Protein AF-A0A1V6IUD1-F1 (afdb_monomer_lite)

Foldseek 3Di:
DDDDDDPDDDDALVRLVVVLVVLVVVLVVQVVDPDHDPVVSVVSVVVSVVSVLVSLVRCCVVCVVVLVVVDPDPVSNVVSVVVNPD

pLDDT: mean 79.02, std 17.64, range [35.62, 98.06]

Radius of gyration: 18.4 Å; chains: 1; bounding box: 42×36×56 Å

Secondary structure (DSSP, 8-state):
---------PPPHHHHHHHHHHHHHHHHHHHTSSS--HHHHHHHHHHHHHHHHHHHHHHHHHHHHHHHHH--SHHHHHHHHHHH--

Structure (mmCIF, N/CA/C/O backbone):
data_AF-A0A1V6IUD1-F1
#
_entry.id   AF-A0A1V6IUD1-F1
#
loop_
_atom_site.group_PDB
_atom_site.id
_atom_site.type_symbol
_atom_site.label_atom_id
_atom_site.label_alt_id
_atom_site.label_comp_id
_atom_site.label_asym_id
_atom_site.label_entity_id
_atom_site.label_seq_id
_atom_site.pdbx_PDB_ins_code
_atom_site.Cartn_x
_atom_site.Cartn_y
_atom_site.Cartn_z
_atom_site.occupancy
_atom_site.B_iso_or_equiv
_atom_site.auth_seq_id
_atom_site.auth_comp_id
_atom_site.auth_asym_id
_atom_site.auth_atom_id
_atom_site.pdbx_PDB_model_num
ATOM 1 N N . MET A 1 1 ? -10.048 23.735 -33.626 1.00 38.84 1 MET A N 1
ATOM 2 C CA . MET A 1 1 ? -9.912 22.287 -33.921 1.00 38.84 1 MET A CA 1
ATOM 3 C C . MET A 1 1 ? -8.441 21.943 -33.715 1.00 38.84 1 MET A C 1
ATOM 5 O O . MET A 1 1 ? -7.632 22.623 -34.318 1.00 38.84 1 MET A O 1
ATOM 9 N N . ALA A 1 2 ? -7.992 21.049 -32.837 1.00 38.44 2 ALA A N 1
ATOM 10 C CA . ALA A 1 2 ? -8.630 19.924 -32.164 1.00 38.44 2 ALA A CA 1
ATOM 11 C C . ALA A 1 2 ? -8.291 19.894 -30.658 1.00 38.44 2 ALA A C 1
ATOM 13 O O . ALA A 1 2 ? -7.188 20.239 -30.242 1.00 38.44 2 ALA A O 1
ATOM 14 N N . THR A 1 3 ? -9.262 19.471 -29.854 1.00 41.00 3 THR A N 1
ATOM 15 C CA . THR A 1 3 ? -9.112 19.086 -28.449 1.00 41.00 3 THR A CA 1
ATOM 16 C C . THR A 1 3 ? -8.546 17.668 -28.387 1.00 41.00 3 THR A C 1
ATOM 18 O O . THR A 1 3 ? -9.246 16.733 -28.768 1.00 41.00 3 THR A O 1
ATOM 21 N N . ASN A 1 4 ? -7.324 17.484 -27.883 1.00 46.06 4 ASN A N 1
ATOM 22 C CA . ASN A 1 4 ? -6.819 16.151 -27.547 1.00 46.06 4 ASN A CA 1
ATOM 23 C C . ASN A 1 4 ? -6.953 15.933 -26.044 1.00 46.06 4 ASN A C 1
ATOM 25 O O . ASN A 1 4 ? -6.084 16.272 -25.247 1.00 46.06 4 ASN A O 1
ATOM 29 N N . ASN A 1 5 ? -8.108 15.386 -25.689 1.00 49.31 5 ASN A N 1
ATOM 30 C CA . ASN A 1 5 ? -8.358 14.753 -24.411 1.00 49.31 5 ASN A CA 1
ATOM 31 C C . ASN A 1 5 ? -7.677 13.375 -24.435 1.00 49.31 5 ASN A C 1
ATOM 33 O O . ASN A 1 5 ? -8.041 12.535 -25.256 1.00 49.31 5 ASN A O 1
ATOM 37 N N . SER A 1 6 ? -6.699 13.153 -23.557 1.00 35.62 6 SER A N 1
ATOM 38 C CA . SER A 1 6 ? -6.216 11.810 -23.235 1.00 35.62 6 SER A CA 1
ATOM 39 C C . SER A 1 6 ? -6.334 11.608 -21.729 1.00 35.62 6 SER A C 1
ATOM 41 O O . SER A 1 6 ? -5.527 12.082 -20.930 1.00 35.62 6 SER A O 1
ATOM 43 N N . LEU A 1 7 ? -7.428 10.948 -21.360 1.00 48.12 7 LEU A N 1
ATOM 44 C CA . LEU A 1 7 ? -7.683 10.357 -20.056 1.00 48.12 7 LEU A CA 1
ATOM 45 C C . LEU A 1 7 ? -6.747 9.153 -19.868 1.00 48.12 7 LEU A C 1
ATOM 47 O O . LEU A 1 7 ? -6.814 8.206 -20.645 1.00 48.12 7 LEU A O 1
ATOM 51 N N . GLY A 1 8 ? -5.912 9.167 -18.822 1.00 44.81 8 GLY A N 1
ATOM 52 C CA . GLY A 1 8 ? -5.113 7.992 -18.442 1.00 44.81 8 GLY A CA 1
ATOM 53 C C . GLY A 1 8 ? -3.899 8.260 -17.548 1.00 44.81 8 GLY A C 1
ATOM 54 O O . GLY A 1 8 ? -2.847 7.674 -17.766 1.00 44.81 8 GLY A O 1
ATOM 55 N N . GLY A 1 9 ? -3.984 9.165 -16.568 1.00 49.44 9 GLY A N 1
ATOM 56 C CA . GLY A 1 9 ? -2.840 9.473 -15.701 1.00 49.44 9 GLY A CA 1
ATOM 57 C C . GLY A 1 9 ? -2.609 8.394 -14.641 1.00 49.44 9 GLY A C 1
ATOM 58 O O . GLY A 1 9 ? -3.187 8.470 -13.555 1.00 49.44 9 GLY A O 1
ATOM 59 N N . SER A 1 10 ? -1.767 7.393 -14.911 1.00 65.62 10 SER A N 1
ATOM 60 C CA . SER A 1 10 ? -1.260 6.525 -13.844 1.00 65.62 10 SER A CA 1
ATOM 61 C C . SER A 1 10 ? -0.455 7.380 -12.861 1.00 65.62 10 SER A C 1
ATOM 63 O O . SER A 1 10 ? 0.544 7.982 -13.250 1.00 65.62 10 SER A O 1
ATOM 65 N N . ARG A 1 11 ? -0.890 7.459 -11.598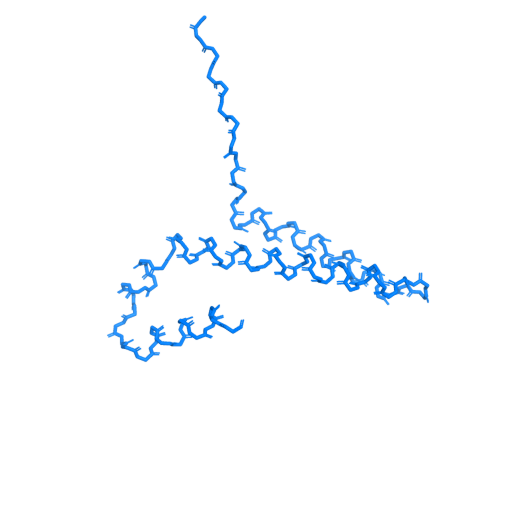 1.00 80.69 11 ARG A N 1
ATOM 66 C CA . ARG A 1 11 ? -0.163 8.197 -10.550 1.00 80.69 11 ARG A CA 1
ATOM 67 C C . ARG A 1 11 ? 1.273 7.687 -10.433 1.00 80.69 11 ARG A C 1
ATOM 69 O O . ARG A 1 11 ? 1.468 6.467 -10.433 1.00 80.69 11 ARG A O 1
ATOM 76 N N . THR A 1 12 ? 2.231 8.600 -10.271 1.00 88.50 12 THR A N 1
ATOM 77 C CA . THR A 1 12 ? 3.641 8.246 -10.043 1.00 88.50 12 THR A CA 1
ATOM 78 C C . THR A 1 12 ? 3.804 7.478 -8.721 1.00 88.50 12 THR A C 1
ATOM 80 O O . THR A 1 12 ? 2.951 7.611 -7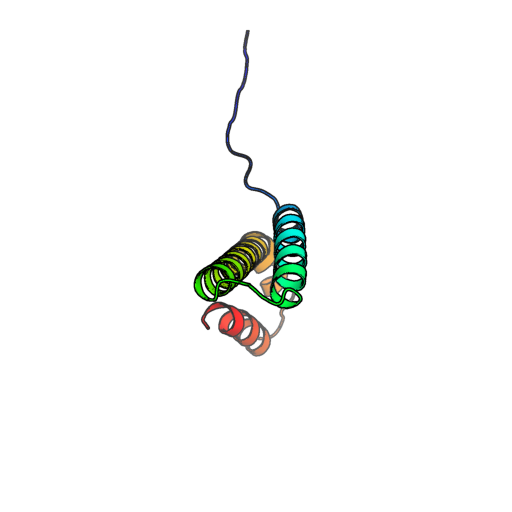.829 1.00 88.50 12 THR A O 1
ATOM 83 N N . PRO A 1 13 ? 4.887 6.694 -8.546 1.00 88.94 13 PRO A N 1
ATOM 84 C CA . PRO A 1 13 ? 5.193 6.050 -7.267 1.00 88.94 13 PRO A CA 1
ATOM 85 C C . PRO A 1 13 ? 5.170 7.036 -6.089 1.00 88.94 13 PRO A C 1
ATOM 87 O O . PRO A 1 13 ? 4.562 6.761 -5.057 1.00 88.94 13 PRO A O 1
ATOM 90 N N . GLU A 1 14 ? 5.728 8.232 -6.279 1.00 91.44 14 GLU A N 1
ATOM 91 C CA . GLU A 1 14 ? 5.736 9.307 -5.282 1.00 91.44 14 GLU A CA 1
ATOM 92 C C . GLU A 1 14 ? 4.323 9.795 -4.921 1.00 91.44 14 GLU A C 1
ATOM 94 O O . GLU A 1 14 ? 3.964 9.892 -3.747 1.00 91.44 14 GLU A O 1
ATOM 99 N N . GLN A 1 15 ? 3.466 10.036 -5.918 1.00 93.69 15 GLN A N 1
ATOM 100 C CA . GLN A 1 15 ? 2.074 10.430 -5.678 1.00 93.69 15 GLN A CA 1
ATOM 101 C C . GLN A 1 15 ? 1.294 9.351 -4.915 1.00 93.69 15 GLN A C 1
ATOM 103 O O . GLN A 1 15 ? 0.462 9.669 -4.064 1.00 93.69 15 GLN A O 1
ATOM 108 N N . ARG A 1 16 ? 1.556 8.070 -5.198 1.00 93.00 16 ARG A N 1
ATOM 109 C CA . ARG A 1 16 ? 0.954 6.946 -4.465 1.00 93.00 16 ARG A CA 1
ATOM 110 C C . ARG A 1 16 ? 1.462 6.870 -3.027 1.00 93.00 16 ARG A C 1
ATOM 112 O O . ARG A 1 16 ? 0.649 6.673 -2.128 1.00 93.00 16 ARG A O 1
ATOM 119 N N . LEU A 1 17 ? 2.755 7.096 -2.795 1.00 96.19 17 LEU A N 1
ATOM 120 C CA . LEU A 1 17 ? 3.327 7.165 -1.447 1.00 96.19 17 LEU A CA 1
ATOM 121 C C . LEU A 1 17 ? 2.677 8.273 -0.610 1.00 96.19 17 LEU A C 1
ATOM 123 O O . LEU A 1 17 ? 2.303 8.021 0.533 1.00 96.19 17 LEU A O 1
ATOM 127 N N . ASN A 1 18 ? 2.436 9.453 -1.183 1.00 97.31 18 ASN A N 1
ATOM 128 C CA . ASN A 1 18 ? 1.738 10.539 -0.483 1.00 97.31 18 ASN A CA 1
ATOM 129 C C . ASN A 1 18 ? 0.316 10.144 -0.044 1.00 97.31 18 ASN A C 1
ATOM 131 O O . ASN A 1 18 ? -0.109 10.469 1.067 1.00 97.31 18 ASN A O 1
ATOM 135 N N . ILE A 1 19 ? -0.408 9.387 -0.875 1.00 95.81 19 ILE A N 1
ATOM 136 C CA . ILE A 1 19 ? -1.727 8.841 -0.518 1.00 95.81 19 ILE A CA 1
ATOM 137 C C . ILE A 1 19 ? -1.601 7.834 0.632 1.00 95.81 19 ILE A C 1
ATOM 139 O O . ILE A 1 19 ? -2.349 7.921 1.607 1.00 95.81 19 ILE A O 1
ATOM 143 N N . ILE A 1 20 ? -0.638 6.913 0.546 1.00 97.50 20 ILE A N 1
ATOM 144 C CA . ILE A 1 20 ? -0.386 5.892 1.573 1.00 97.50 20 ILE A CA 1
ATOM 145 C C . ILE A 1 20 ? -0.028 6.543 2.914 1.00 97.50 20 ILE A C 1
ATOM 147 O O . ILE A 1 20 ? -0.536 6.126 3.951 1.00 97.50 20 ILE A O 1
ATOM 151 N N . ILE A 1 21 ? 0.774 7.610 2.914 1.00 98.06 21 ILE A N 1
ATOM 152 C CA . ILE A 1 21 ? 1.092 8.386 4.121 1.00 98.06 21 ILE A CA 1
ATOM 153 C C . ILE A 1 21 ? -0.185 8.970 4.742 1.00 98.06 21 ILE A C 1
ATOM 155 O O . ILE A 1 21 ? -0.381 8.883 5.955 1.00 98.06 21 ILE A O 1
ATOM 159 N N . GLY A 1 22 ? -1.092 9.518 3.927 1.00 97.69 22 GLY A N 1
ATOM 160 C CA . GLY A 1 22 ? -2.407 9.971 4.388 1.00 97.69 22 GLY A CA 1
ATOM 161 C C . GLY A 1 22 ? -3.225 8.849 5.039 1.00 97.69 22 GLY A C 1
ATOM 162 O O . GLY A 1 22 ? -3.781 9.037 6.123 1.00 97.69 22 GLY A O 1
ATOM 163 N N . GLN A 1 23 ? -3.239 7.663 4.424 1.00 96.75 23 GLN A N 1
ATOM 164 C CA . GLN A 1 23 ? -3.913 6.475 4.960 1.00 96.75 23 GLN A CA 1
ATOM 165 C C . GLN A 1 23 ? -3.289 6.002 6.281 1.00 96.75 23 GLN A C 1
ATOM 167 O O . GLN A 1 23 ? -4.019 5.740 7.233 1.00 96.75 23 GLN A O 1
ATOM 172 N N . LEU A 1 24 ? -1.956 5.960 6.382 1.00 97.69 24 LEU A N 1
ATOM 173 C CA . LEU A 1 24 ? -1.227 5.604 7.606 1.00 97.69 24 LEU A CA 1
ATOM 174 C C . LEU A 1 24 ? -1.497 6.597 8.745 1.00 97.69 24 LEU A C 1
ATOM 176 O O . LEU A 1 24 ? -1.686 6.193 9.893 1.00 97.69 24 LEU A O 1
ATOM 180 N N . ASN A 1 25 ? -1.578 7.892 8.437 1.00 97.38 25 ASN A N 1
ATOM 181 C CA . ASN A 1 25 ? -1.963 8.910 9.413 1.00 97.38 25 ASN A CA 1
ATOM 182 C C . ASN A 1 25 ? -3.406 8.712 9.906 1.00 97.38 25 ASN A C 1
ATOM 184 O O . ASN A 1 25 ? -3.673 8.867 11.098 1.00 97.38 25 ASN A O 1
ATOM 188 N N . GLY A 1 26 ? -4.333 8.344 9.015 1.00 94.75 26 GLY A N 1
ATOM 189 C CA . GLY A 1 26 ? -5.704 7.974 9.382 1.00 94.75 26 GLY A CA 1
ATOM 190 C C . GLY A 1 26 ? -5.763 6.714 10.251 1.00 94.75 26 GLY A C 1
ATOM 191 O O . GLY A 1 26 ? -6.446 6.698 11.277 1.00 94.75 26 GLY A O 1
ATOM 192 N N . LEU A 1 27 ? -4.977 5.696 9.898 1.00 95.06 27 LEU A N 1
ATOM 193 C CA . LEU A 1 27 ? -4.851 4.451 10.651 1.00 95.06 27 LEU A CA 1
ATOM 194 C C . LEU A 1 27 ? -4.341 4.710 12.077 1.00 95.06 27 LEU A C 1
ATOM 196 O O . LEU A 1 27 ? -4.939 4.244 13.044 1.00 95.06 27 LEU A O 1
ATOM 200 N N . LYS A 1 28 ? -3.289 5.528 12.222 1.00 95.50 28 LYS A N 1
ATOM 201 C CA . LYS A 1 28 ? -2.740 5.934 13.526 1.00 95.50 28 LYS A CA 1
ATOM 202 C C . LYS A 1 28 ? -3.792 6.611 14.408 1.00 95.50 28 LYS A C 1
ATOM 204 O O . LYS A 1 28 ? -3.878 6.301 15.593 1.00 95.50 28 LYS A O 1
ATOM 209 N N . LYS A 1 29 ? -4.600 7.513 13.837 1.00 94.12 29 LYS A N 1
ATOM 210 C CA . LYS A 1 29 ? -5.707 8.163 14.562 1.00 94.12 29 LYS A CA 1
ATOM 211 C C . LYS A 1 29 ? -6.761 7.144 14.993 1.00 94.12 29 LYS A C 1
ATOM 213 O O . LYS A 1 29 ? -7.170 7.168 16.147 1.00 94.12 29 LYS A O 1
ATOM 218 N N . THR A 1 30 ? -7.138 6.228 14.104 1.00 91.56 30 THR A N 1
ATOM 219 C CA . THR A 1 30 ? -8.148 5.190 14.372 1.00 91.56 30 THR A CA 1
ATOM 220 C C . THR A 1 30 ? -7.743 4.301 15.549 1.00 91.56 30 THR A C 1
ATOM 222 O O . THR A 1 30 ? -8.533 4.089 16.459 1.00 91.56 30 THR A O 1
ATOM 225 N N . ILE A 1 31 ? -6.483 3.854 15.592 1.00 92.31 31 ILE A N 1
ATOM 226 C CA . ILE A 1 31 ? -5.961 3.010 16.682 1.00 92.31 31 ILE A CA 1
ATOM 227 C C . ILE A 1 31 ? -5.933 3.757 18.027 1.00 92.31 31 ILE A C 1
ATOM 229 O O . ILE A 1 31 ? -6.074 3.139 19.077 1.00 92.31 31 ILE A O 1
ATOM 233 N N . SER A 1 32 ? -5.755 5.082 18.013 1.00 91.38 32 SER A N 1
ATOM 234 C CA . SER A 1 32 ? -5.759 5.899 19.236 1.00 91.38 32 SER A CA 1
ATOM 235 C C . SER A 1 32 ? -7.157 6.180 19.805 1.00 91.38 32 SER A C 1
ATOM 237 O O . SER A 1 32 ? -7.270 6.721 20.902 1.00 91.38 32 SER A O 1
ATOM 239 N N . GLN A 1 33 ? -8.219 5.839 19.071 1.00 91.56 33 GLN A N 1
ATOM 240 C CA . GLN A 1 33 ? -9.603 5.996 19.518 1.00 91.56 33 GLN A CA 1
ATOM 241 C C . GLN A 1 33 ? -10.048 4.766 20.317 1.00 91.56 33 GLN A C 1
ATOM 243 O O . GLN A 1 33 ? -9.642 3.645 20.032 1.00 91.56 33 GLN A O 1
ATOM 248 N N . SER A 1 34 ? -10.917 4.963 21.308 1.00 79.44 34 SER A N 1
ATOM 249 C CA . SER A 1 34 ? -11.428 3.881 22.161 1.00 79.44 34 SER A CA 1
ATOM 250 C C . SER A 1 34 ? -12.477 2.991 21.482 1.00 79.44 34 SER A C 1
ATOM 252 O O . SER A 1 34 ? -12.651 1.854 21.904 1.00 79.44 34 SER A O 1
ATOM 254 N N . ASN A 1 35 ? -13.143 3.479 20.427 1.00 83.81 35 ASN A N 1
ATOM 255 C CA . ASN A 1 35 ? -14.274 2.809 19.771 1.00 83.81 35 ASN A CA 1
ATOM 256 C C . ASN A 1 35 ? -14.068 2.714 18.247 1.00 83.81 35 ASN A C 1
ATOM 258 O O . ASN A 1 35 ? -14.729 3.424 17.488 1.00 83.81 35 ASN A O 1
ATOM 262 N N . TYR A 1 36 ? -13.140 1.873 17.789 1.00 86.38 36 TYR A N 1
ATOM 263 C CA . TYR A 1 36 ? -12.998 1.560 16.363 1.00 86.38 36 TYR A CA 1
ATOM 264 C C . TYR A 1 36 ? -13.565 0.177 16.034 1.00 86.38 36 TYR A C 1
ATOM 266 O O . TYR A 1 36 ? -13.464 -0.766 16.815 1.00 86.38 36 TYR A O 1
ATOM 274 N N . GLU A 1 37 ? -14.100 0.040 14.823 1.00 91.25 37 GLU A N 1
ATOM 275 C CA . GLU A 1 37 ? -14.559 -1.244 14.297 1.00 91.25 37 GLU A CA 1
ATOM 276 C C . GLU A 1 37 ? -13.372 -2.056 13.756 1.00 91.25 37 GLU A C 1
ATOM 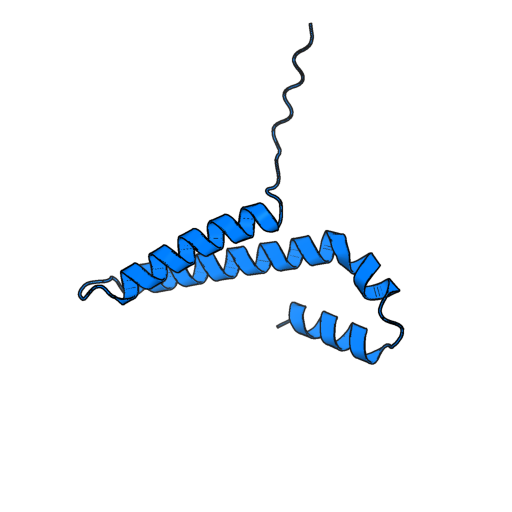278 O O . GLU A 1 37 ? -12.675 -1.625 12.830 1.00 91.25 37 GLU A O 1
ATOM 283 N N . CYS A 1 38 ? -13.151 -3.261 14.292 1.00 92.06 38 CYS A N 1
ATOM 284 C CA . CYS A 1 38 ? -12.052 -4.143 13.873 1.00 92.06 38 CYS A CA 1
ATOM 285 C C . CYS A 1 38 ? -12.059 -4.430 12.361 1.00 92.06 38 CYS A C 1
ATOM 287 O O . CYS A 1 38 ? -11.005 -4.469 11.723 1.00 92.06 38 CYS A O 1
ATOM 289 N N . SER A 1 39 ? -13.240 -4.601 11.763 1.00 94.00 39 SER A N 1
ATOM 290 C CA . SER A 1 39 ? -13.395 -4.842 10.322 1.00 94.00 39 SER A CA 1
ATOM 291 C C . SER A 1 39 ? -12.930 -3.646 9.480 1.00 94.00 39 SER A C 1
ATOM 293 O O . SER A 1 39 ? -12.244 -3.828 8.467 1.00 94.00 39 SER A O 1
ATOM 295 N N . ALA A 1 40 ? -13.232 -2.422 9.922 1.00 91.25 40 ALA A N 1
ATOM 296 C CA . ALA A 1 40 ? -12.792 -1.192 9.275 1.00 91.25 40 ALA A CA 1
ATOM 297 C C . ALA A 1 40 ? -11.270 -1.032 9.377 1.00 91.25 40 ALA A C 1
ATOM 299 O O . ALA A 1 40 ? -10.620 -0.720 8.377 1.00 91.25 40 ALA A O 1
ATOM 300 N N . LEU A 1 41 ? -10.690 -1.332 10.545 1.00 94.38 41 LEU A N 1
ATOM 301 C CA . LEU A 1 41 ? -9.243 -1.296 10.760 1.00 94.38 41 LEU A CA 1
ATOM 302 C C . LEU A 1 41 ? -8.505 -2.267 9.823 1.00 94.38 41 LEU A C 1
ATOM 304 O O . LEU A 1 41 ? -7.569 -1.874 9.124 1.00 94.38 41 LEU A O 1
ATOM 308 N N . ILE A 1 42 ? -8.961 -3.521 9.748 1.00 95.44 42 ILE A N 1
ATOM 309 C CA . ILE A 1 42 ? -8.383 -4.537 8.853 1.00 95.44 42 ILE A CA 1
ATOM 310 C C . ILE A 1 42 ? -8.497 -4.100 7.389 1.00 95.44 42 ILE A C 1
ATOM 312 O O . ILE A 1 42 ? -7.554 -4.268 6.616 1.00 95.44 42 ILE A O 1
ATOM 316 N N . THR A 1 43 ? -9.633 -3.518 7.002 1.00 96.00 43 THR A N 1
ATOM 317 C CA . THR A 1 43 ? -9.856 -3.027 5.635 1.00 96.00 43 THR A CA 1
ATOM 318 C C . THR A 1 43 ? -8.885 -1.904 5.277 1.00 96.00 43 THR A C 1
ATOM 320 O O . THR A 1 43 ? -8.279 -1.940 4.206 1.00 96.00 43 THR A O 1
ATOM 323 N N . GLN A 1 44 ? -8.665 -0.946 6.183 1.00 94.88 44 GLN A N 1
ATOM 324 C CA . GLN A 1 44 ? -7.681 0.120 5.984 1.00 94.88 44 GLN A CA 1
ATOM 325 C C . GLN A 1 44 ? -6.259 -0.434 5.836 1.00 94.88 44 GLN A C 1
ATOM 327 O O . GLN A 1 44 ? -5.545 -0.042 4.915 1.00 94.88 44 GLN A O 1
ATOM 332 N N . ILE A 1 45 ? -5.858 -1.384 6.688 1.00 96.50 45 ILE A N 1
ATOM 333 C CA . ILE A 1 45 ? -4.533 -2.020 6.612 1.00 96.50 45 ILE A CA 1
ATOM 334 C C . ILE A 1 45 ? -4.353 -2.747 5.274 1.00 96.50 45 ILE A C 1
ATOM 336 O O . ILE A 1 45 ? -3.321 -2.591 4.620 1.00 96.50 45 ILE A O 1
ATOM 340 N N . LYS A 1 46 ? -5.364 -3.503 4.825 1.00 96.88 46 LYS A N 1
ATOM 341 C CA . LYS A 1 46 ? -5.333 -4.182 3.520 1.00 96.88 46 LYS A CA 1
ATOM 342 C C . LYS A 1 46 ? -5.204 -3.192 2.361 1.00 96.88 46 LYS A C 1
ATOM 344 O O . LYS A 1 46 ? -4.439 -3.452 1.437 1.00 96.88 46 LYS A O 1
ATOM 349 N N . ALA A 1 47 ? -5.900 -2.056 2.422 1.00 95.06 47 ALA A N 1
ATOM 350 C CA . ALA A 1 47 ? -5.799 -1.010 1.406 1.00 95.06 47 ALA A CA 1
ATOM 351 C C . ALA A 1 47 ? -4.396 -0.380 1.357 1.00 95.06 47 ALA A C 1
ATOM 353 O O . ALA A 1 47 ? -3.852 -0.193 0.270 1.00 95.06 47 ALA A O 1
ATOM 354 N N . VAL A 1 48 ? -3.789 -0.112 2.520 1.00 97.31 48 VAL A N 1
ATOM 355 C CA . VAL A 1 48 ? -2.403 0.381 2.618 1.00 97.31 48 VAL A CA 1
ATOM 356 C C . VAL A 1 48 ? -1.425 -0.625 2.018 1.00 97.31 48 VAL A C 1
ATOM 358 O O . VAL A 1 48 ? -0.576 -0.243 1.213 1.00 97.31 48 VAL A O 1
ATOM 361 N N . LYS A 1 49 ? -1.565 -1.912 2.363 1.00 96.44 49 LYS A N 1
ATOM 362 C CA . LYS A 1 49 ? -0.719 -2.973 1.807 1.00 96.44 49 LYS A CA 1
ATOM 363 C C . LYS A 1 49 ? -0.832 -3.036 0.282 1.00 96.44 49 LYS A C 1
ATOM 365 O O . LYS A 1 49 ? 0.189 -2.968 -0.388 1.00 96.44 49 LYS A O 1
ATOM 370 N N . ALA A 1 50 ? -2.048 -3.086 -0.260 1.00 94.94 50 ALA A N 1
ATOM 371 C CA . ALA A 1 50 ? -2.259 -3.117 -1.707 1.00 94.94 50 ALA A CA 1
ATOM 372 C C . ALA A 1 50 ? -1.684 -1.872 -2.410 1.00 94.94 50 ALA A C 1
ATOM 374 O O . ALA A 1 50 ? -1.142 -1.962 -3.509 1.00 94.94 50 ALA A O 1
ATOM 375 N N . GLY A 1 51 ? -1.766 -0.703 -1.766 1.00 93.69 51 GLY A N 1
ATOM 376 C CA . GLY A 1 51 ? -1.138 0.520 -2.260 1.00 93.69 51 GLY A CA 1
ATOM 377 C C . GLY A 1 51 ? 0.387 0.415 -2.335 1.00 93.69 51 GLY A C 1
ATOM 378 O O . GLY A 1 51 ? 0.968 0.829 -3.337 1.00 93.69 51 GLY A O 1
ATOM 379 N N . LEU A 1 52 ? 1.024 -0.143 -1.301 1.00 95.12 52 LEU A N 1
ATOM 380 C CA . LEU A 1 52 ? 2.471 -0.375 -1.271 1.00 95.12 52 LEU A CA 1
ATOM 381 C C . LEU A 1 52 ? 2.911 -1.412 -2.307 1.00 95.12 52 LEU A C 1
ATOM 383 O O . LEU A 1 52 ? 3.903 -1.177 -2.992 1.00 95.12 52 LEU A O 1
ATOM 387 N N . ASP A 1 53 ? 2.162 -2.506 -2.461 1.00 92.06 53 ASP A N 1
ATOM 388 C CA . ASP A 1 53 ? 2.448 -3.540 -3.461 1.00 92.06 53 ASP A CA 1
ATOM 389 C C . ASP A 1 53 ? 2.442 -2.925 -4.880 1.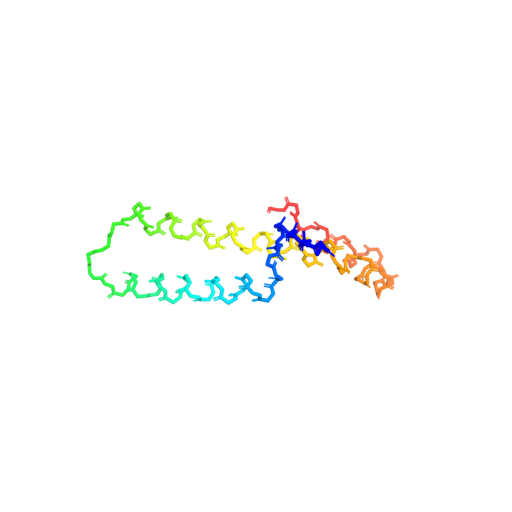00 92.06 53 ASP A C 1
ATOM 391 O O . ASP A 1 53 ? 3.394 -3.094 -5.638 1.00 92.06 53 ASP A O 1
ATOM 395 N N . ALA A 1 54 ? 1.464 -2.065 -5.192 1.00 90.00 54 ALA A N 1
ATOM 396 C CA . ALA A 1 54 ? 1.413 -1.348 -6.471 1.00 90.00 54 ALA A CA 1
ATOM 397 C C . ALA A 1 54 ? 2.565 -0.338 -6.672 1.00 90.00 54 ALA A C 1
ATOM 399 O O . ALA A 1 54 ? 2.969 -0.066 -7.803 1.00 90.00 54 ALA A O 1
ATOM 400 N N . VAL A 1 55 ? 3.084 0.266 -5.596 1.00 91.38 55 VAL A N 1
ATOM 401 C CA . VAL A 1 55 ? 4.277 1.133 -5.666 1.00 91.38 55 VAL A CA 1
ATOM 402 C C . VAL A 1 55 ? 5.520 0.303 -5.969 1.00 91.38 55 VAL A C 1
ATOM 404 O O . VAL A 1 55 ? 6.320 0.705 -6.812 1.00 91.38 55 VAL A O 1
ATOM 407 N N . LEU A 1 56 ? 5.668 -0.850 -5.312 1.00 88.06 56 LEU A N 1
ATOM 408 C CA . LEU A 1 56 ? 6.769 -1.778 -5.549 1.00 88.06 56 LEU A CA 1
ATOM 409 C C . LEU A 1 56 ? 6.776 -2.260 -7.001 1.00 88.06 56 LEU A C 1
ATOM 411 O O . LEU A 1 56 ? 7.805 -2.145 -7.661 1.00 88.06 56 LEU A O 1
ATOM 415 N N . GLU A 1 57 ? 5.636 -2.730 -7.510 1.00 85.69 57 GLU A N 1
ATOM 416 C CA . GLU A 1 57 ? 5.487 -3.152 -8.908 1.00 85.69 57 GLU A CA 1
ATOM 417 C C . GLU A 1 57 ? 5.926 -2.049 -9.872 1.00 85.69 57 GLU A C 1
ATOM 419 O O . GLU A 1 57 ? 6.724 -2.299 -10.773 1.00 85.69 57 GLU A O 1
ATOM 424 N N . LYS A 1 58 ? 5.488 -0.805 -9.641 1.00 85.00 58 LYS A N 1
ATOM 425 C CA . LYS A 1 58 ? 5.819 0.308 -10.534 1.00 85.00 58 LYS A CA 1
ATOM 426 C C . LYS A 1 58 ? 7.298 0.687 -10.503 1.00 85.00 58 LYS A C 1
ATOM 428 O O . LYS A 1 58 ? 7.891 0.921 -11.552 1.00 85.00 58 LYS A O 1
ATOM 433 N N . ILE A 1 59 ? 7.906 0.718 -9.318 1.00 83.19 59 ILE A N 1
ATOM 434 C CA . ILE A 1 59 ? 9.345 0.975 -9.180 1.00 83.19 59 ILE A CA 1
ATOM 435 C C . ILE A 1 59 ? 10.145 -0.143 -9.844 1.00 83.19 59 ILE A C 1
ATOM 437 O O . ILE A 1 59 ? 11.142 0.138 -10.500 1.00 83.19 59 ILE A O 1
ATOM 441 N N . LEU A 1 60 ? 9.714 -1.399 -9.713 1.00 79.00 60 LEU A N 1
ATOM 442 C CA . LEU A 1 60 ? 10.347 -2.506 -10.418 1.00 79.00 60 LEU A CA 1
ATOM 443 C C . LEU A 1 60 ? 10.203 -2.334 -11.931 1.00 79.00 60 LEU A C 1
ATOM 445 O O . LEU A 1 60 ? 11.213 -2.346 -12.612 1.00 79.00 60 LEU A O 1
ATOM 449 N N . GLU A 1 61 ? 9.014 -2.088 -12.478 1.00 77.00 61 GLU A N 1
ATOM 450 C CA . GLU A 1 61 ? 8.861 -1.831 -13.921 1.00 77.00 61 GLU A CA 1
ATOM 451 C C . GLU A 1 61 ? 9.817 -0.744 -14.440 1.00 77.00 61 GLU A C 1
ATOM 453 O O . GLU A 1 61 ? 10.427 -0.901 -15.496 1.00 77.00 61 GLU A O 1
ATOM 458 N N . GLU A 1 62 ? 9.965 0.352 -13.695 1.00 75.50 62 GLU A N 1
ATOM 459 C CA . GLU A 1 62 ? 10.761 1.509 -14.112 1.00 75.50 62 GLU A CA 1
ATOM 460 C C . GLU A 1 62 ? 12.267 1.336 -13.869 1.00 75.50 62 GLU A C 1
ATOM 462 O O . GLU A 1 62 ? 13.080 1.873 -14.622 1.00 75.50 62 GLU A O 1
ATOM 467 N N . GLN A 1 63 ? 12.656 0.617 -12.813 1.00 69.38 63 GLN A N 1
ATOM 468 C CA . GLN A 1 63 ? 14.038 0.554 -12.328 1.00 69.38 63 GLN A CA 1
ATOM 469 C C . GLN A 1 63 ? 14.652 -0.841 -12.389 1.00 69.38 63 GLN A C 1
ATOM 471 O O . GLN A 1 63 ? 15.845 -0.958 -12.138 1.00 69.38 63 GLN A O 1
ATOM 476 N N . LEU A 1 64 ? 13.918 -1.900 -12.743 1.00 67.75 64 LEU A N 1
ATOM 477 C CA . LEU A 1 64 ? 14.455 -3.266 -12.789 1.00 67.75 64 LEU A CA 1
ATOM 478 C C . LEU A 1 64 ? 15.658 -3.348 -13.728 1.00 67.75 64 LEU A C 1
ATOM 480 O O . LEU A 1 64 ? 16.673 -3.932 -13.368 1.00 67.75 64 LEU A O 1
ATOM 484 N N . ASP A 1 65 ? 15.601 -2.673 -14.873 1.00 60.22 65 ASP A N 1
ATOM 485 C CA . ASP A 1 65 ? 16.719 -2.582 -15.811 1.00 60.22 65 ASP A CA 1
ATOM 486 C C . ASP A 1 65 ? 17.940 -1.876 -15.200 1.00 60.22 65 ASP A C 1
ATOM 488 O O . ASP A 1 65 ? 19.076 -2.302 -15.405 1.00 60.22 65 ASP A O 1
ATOM 492 N N . HIS A 1 66 ? 17.724 -0.814 -14.421 1.00 65.31 66 HIS A N 1
ATOM 493 C CA . HIS A 1 66 ? 18.794 -0.083 -13.742 1.00 65.31 66 HIS A CA 1
ATOM 494 C C . HIS A 1 66 ? 19.372 -0.886 -12.566 1.00 65.31 66 HIS A C 1
ATOM 496 O O . HIS A 1 66 ? 20.588 -1.036 -12.459 1.00 65.31 66 HIS A O 1
ATOM 502 N N . CYS A 1 67 ? 18.512 -1.476 -11.733 1.00 63.03 67 CYS A N 1
ATOM 503 C CA . CYS A 1 67 ? 18.882 -2.341 -10.621 1.00 63.03 67 CYS A CA 1
ATOM 504 C C . CYS A 1 67 ? 19.652 -3.571 -11.107 1.00 63.03 67 CYS A C 1
ATOM 506 O O . CYS A 1 67 ? 20.703 -3.880 -10.552 1.00 63.03 67 CYS A O 1
ATOM 508 N N . LEU A 1 68 ? 19.199 -4.246 -12.166 1.00 64.00 68 LEU A N 1
ATOM 509 C CA . LEU A 1 68 ? 19.889 -5.408 -12.729 1.00 64.00 68 LEU A CA 1
ATOM 510 C C . LEU A 1 68 ? 21.210 -5.029 -13.413 1.00 64.00 68 LEU A C 1
ATOM 512 O O . LEU A 1 68 ? 22.173 -5.779 -13.292 1.00 64.00 68 LEU A O 1
ATOM 516 N N . LYS A 1 69 ? 21.301 -3.862 -14.070 1.00 64.38 69 LYS A N 1
ATOM 517 C CA . LYS A 1 69 ? 22.564 -3.370 -14.661 1.00 64.38 69 LYS A CA 1
ATOM 518 C C . LYS A 1 69 ? 23.584 -2.926 -13.607 1.00 64.38 69 LYS A C 1
ATOM 520 O O . LYS A 1 69 ? 24.781 -3.111 -13.812 1.00 64.38 69 LYS A O 1
ATOM 525 N N . ALA A 1 70 ? 23.136 -2.358 -12.486 1.00 61.41 70 ALA A N 1
ATOM 526 C CA . ALA A 1 70 ? 24.001 -1.976 -11.366 1.00 61.41 70 ALA A CA 1
ATOM 527 C C . ALA A 1 70 ? 24.494 -3.194 -10.564 1.00 61.41 70 ALA A C 1
ATOM 529 O O . ALA A 1 70 ? 25.557 -3.152 -9.941 1.00 61.41 70 ALA A O 1
ATOM 530 N N . THR A 1 71 ? 23.742 -4.294 -10.604 1.00 59.34 71 THR A N 1
ATOM 531 C CA . THR A 1 71 ? 24.044 -5.512 -9.859 1.00 59.34 71 THR A CA 1
ATOM 532 C C . THR A 1 71 ? 25.030 -6.392 -10.631 1.00 59.34 71 THR A C 1
ATOM 534 O O . THR A 1 71 ? 24.671 -7.061 -11.595 1.00 59.34 71 THR A O 1
ATOM 537 N N . LYS A 1 72 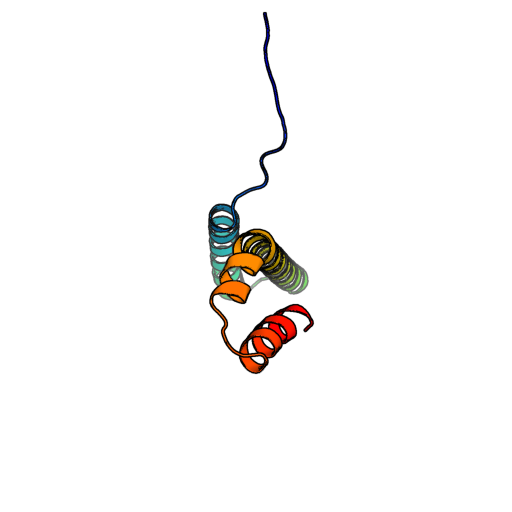? 26.296 -6.434 -10.197 1.00 60.69 72 LYS A N 1
ATOM 538 C CA . LYS A 1 72 ? 27.343 -7.235 -10.864 1.00 60.69 72 LYS A CA 1
ATOM 539 C C . LYS A 1 72 ? 27.322 -8.723 -10.491 1.00 60.69 72 LYS A C 1
ATOM 541 O O . LYS A 1 72 ? 28.046 -9.505 -11.106 1.00 60.69 72 LYS A O 1
ATOM 546 N N . SER A 1 73 ? 26.526 -9.137 -9.499 1.00 59.62 73 SER A N 1
ATOM 547 C CA . SER A 1 73 ? 26.569 -10.497 -8.951 1.00 59.62 73 SER A CA 1
ATOM 548 C C . SER A 1 73 ? 25.194 -11.194 -8.908 1.00 59.62 73 SER A C 1
ATOM 550 O O . SER A 1 73 ? 24.188 -10.642 -8.465 1.00 59.62 73 SER A O 1
ATOM 552 N N . LYS A 1 74 ? 25.147 -12.469 -9.333 1.00 61.25 74 LYS A N 1
ATOM 553 C CA . LYS A 1 74 ? 23.946 -13.338 -9.271 1.00 61.25 74 LYS A CA 1
ATOM 554 C C . LYS A 1 74 ? 23.249 -13.390 -7.888 1.00 61.25 74 LYS A C 1
ATOM 556 O O . LYS A 1 74 ? 22.019 -13.477 -7.869 1.00 61.25 74 LYS A O 1
ATOM 561 N N . PRO A 1 75 ? 23.958 -13.364 -6.739 1.00 69.62 75 PRO A N 1
ATOM 562 C CA . PRO A 1 75 ? 23.328 -13.399 -5.415 1.00 69.62 75 PRO A CA 1
ATOM 563 C C . PRO A 1 75 ? 22.432 -12.193 -5.108 1.00 69.62 75 PRO A C 1
ATOM 565 O O . PRO A 1 75 ? 21.373 -12.353 -4.502 1.00 69.62 75 PRO A O 1
ATOM 568 N N . GLU A 1 76 ? 22.828 -10.997 -5.535 1.00 66.56 76 GLU A N 1
ATOM 569 C CA . GLU A 1 76 ? 22.090 -9.756 -5.278 1.00 66.56 76 GLU A CA 1
ATOM 570 C C . GLU A 1 76 ? 20.798 -9.692 -6.104 1.00 66.56 76 GLU A C 1
ATOM 572 O O . GLU A 1 76 ? 19.742 -9.360 -5.566 1.00 66.56 76 GLU A O 1
ATOM 577 N N . VAL A 1 77 ? 20.837 -10.152 -7.361 1.00 68.56 77 VAL A N 1
ATOM 578 C CA . VAL A 1 77 ? 19.637 -10.304 -8.204 1.00 68.56 77 VAL A CA 1
ATOM 579 C C . VAL A 1 77 ? 18.638 -11.273 -7.568 1.00 68.56 77 VAL A C 1
ATOM 581 O O . VAL A 1 77 ? 17.446 -10.982 -7.482 1.00 68.56 77 VAL A O 1
ATOM 584 N N . LYS A 1 78 ? 19.122 -12.411 -7.050 1.00 67.44 78 LYS A N 1
ATOM 585 C CA . LYS A 1 78 ? 18.283 -13.400 -6.356 1.00 67.44 78 LYS A CA 1
ATOM 586 C C . LYS A 1 78 ? 17.631 -12.818 -5.095 1.00 67.44 78 LYS A C 1
ATOM 588 O O . LYS A 1 78 ? 16.496 -13.164 -4.779 1.00 67.44 78 LYS A O 1
ATOM 593 N N . LYS A 1 79 ? 18.329 -11.929 -4.380 1.00 71.94 79 LYS A N 1
ATOM 594 C CA . LYS A 1 79 ? 17.795 -11.245 -3.195 1.00 71.94 79 LYS A CA 1
ATOM 595 C C . LYS A 1 79 ? 16.655 -10.293 -3.558 1.00 71.94 79 LYS A C 1
ATOM 597 O O . LYS A 1 79 ? 15.628 -10.340 -2.889 1.00 71.94 79 LYS A O 1
ATOM 602 N N . ILE A 1 80 ? 16.819 -9.498 -4.619 1.00 72.19 80 ILE A N 1
ATOM 603 C CA . ILE A 1 80 ? 15.770 -8.604 -5.137 1.00 72.19 80 ILE A CA 1
ATOM 604 C C . ILE A 1 80 ? 14.550 -9.430 -5.562 1.00 72.19 80 ILE A C 1
ATOM 606 O O . ILE A 1 80 ? 13.440 -9.161 -5.121 1.00 72.19 80 ILE A O 1
ATOM 610 N N . PHE A 1 81 ? 14.756 -10.503 -6.326 1.00 69.94 81 PHE A N 1
ATOM 611 C CA . PHE A 1 81 ? 13.675 -11.373 -6.799 1.00 69.94 81 PHE A CA 1
ATOM 612 C C . PHE A 1 81 ? 12.867 -12.014 -5.653 1.00 69.94 81 PHE A C 1
ATOM 614 O O . PHE A 1 81 ? 11.638 -12.041 -5.678 1.00 69.94 81 PHE A O 1
ATOM 621 N N . ASN A 1 82 ? 13.543 -12.467 -4.593 1.00 71.81 82 ASN A N 1
ATOM 622 C CA . ASN A 1 82 ? 12.891 -13.069 -3.426 1.00 71.81 82 ASN A CA 1
ATOM 623 C C . ASN A 1 82 ? 12.060 -12.081 -2.587 1.00 71.81 82 ASN A C 1
ATOM 625 O O . ASN A 1 82 ? 11.221 -12.526 -1.806 1.00 7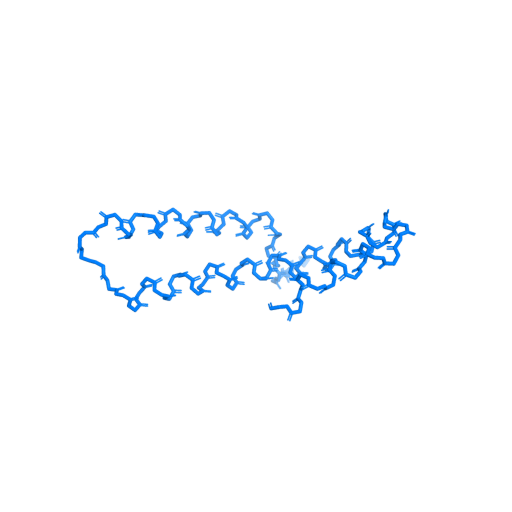1.81 82 ASN A O 1
ATOM 629 N N . GLN A 1 83 ? 12.293 -10.770 -2.704 1.00 70.69 83 GLN A N 1
ATOM 630 C CA . GLN A 1 83 ? 11.476 -9.754 -2.027 1.00 70.69 83 GLN A CA 1
ATOM 631 C C . GLN A 1 83 ? 10.119 -9.542 -2.710 1.00 70.69 83 GLN A C 1
ATOM 633 O O . GLN A 1 83 ? 9.208 -9.033 -2.070 1.00 70.69 83 GLN A O 1
ATOM 638 N N . VAL A 1 84 ? 9.986 -9.951 -3.976 1.00 67.94 84 VAL A N 1
ATOM 639 C CA . VAL A 1 84 ? 8.781 -9.750 -4.799 1.00 67.94 84 VAL A CA 1
ATOM 640 C C . VAL A 1 84 ? 7.845 -10.960 -4.760 1.00 67.94 84 VAL A C 1
ATOM 642 O O . VAL A 1 84 ? 6.636 -10.804 -4.833 1.00 67.94 84 VAL A O 1
ATOM 645 N N . ILE A 1 85 ? 8.391 -12.174 -4.634 1.00 62.22 85 ILE A N 1
ATOM 646 C CA . ILE A 1 85 ? 7.618 -13.432 -4.695 1.00 62.22 85 ILE A CA 1
ATOM 647 C C . ILE A 1 85 ? 6.892 -13.779 -3.379 1.00 62.22 85 ILE A C 1
ATOM 649 O O . ILE A 1 85 ? 6.072 -14.694 -3.360 1.00 62.22 85 ILE A O 1
ATOM 653 N N . ARG A 1 86 ? 7.198 -13.092 -2.275 1.00 54.81 86 ARG A N 1
ATOM 654 C CA . ARG A 1 86 ? 6.690 -13.437 -0.938 1.00 54.81 86 ARG A CA 1
ATOM 655 C C . ARG A 1 86 ? 5.306 -12.889 -0.619 1.00 54.81 86 ARG A C 1
ATOM 657 O O . ARG A 1 86 ? 5.076 -11.685 -0.851 1.00 54.81 86 ARG A O 1
#

Sequence (86 aa):
MATNNSLGGSRTPEQRLNIIIGQLNGLKKTISQSNYECSALITQIKAVKAGLDAVLEKILEEQLDHCLKATKSKPEVKKIFNQVIR